Protein AF-C1EJ37-F1 (afdb_monomer)

Radius of gyration: 13.8 Å; Cα contacts (8 Å, |Δi|>4): 221; chains: 1; bounding box: 38×25×39 Å

InterPro domains:
  IPR001763 Rhodanese-like domain [PF00581] (1-104)
  IPR001763 Rhodanese-like domain [PS50206] (3-112)
  IPR001763 Rhodanese-like domain [SM00450] (1-109)
  IPR020936 tRNA uridine(34) hydroxylase [PTHR43268] (4-121)
  IPR036873 Rhodanese-like domain superfamily [G3DSA:3.40.250.10] (1-122)
  IPR036873 Rhodanese-like domain superfamily [SSF52821] (2-120)

Solvent-accessible surface area (backbone atoms only — not comparable to full-atom values): 6736 Å² total; per-residue (Å²): 103,53,71,33,62,59,22,37,37,36,49,66,50,35,37,71,50,49,73,47,21,40,77,52,53,52,93,80,14,22,46,78,43,76,76,66,24,89,45,75,82,45,51,68,60,52,59,67,33,68,73,44,30,59,69,42,38,72,17,30,38,36,31,37,24,61,68,22,68,64,34,54,55,50,50,53,50,52,57,52,46,41,76,74,31,89,78,38,42,56,70,44,83,46,61,46,77,51,8,48,59,47,48,42,73,75,32,78,88,38,74,52,50,44,76,48,83,78,71,87,83,127

Sequence (122 aa):
MLGDKDTVVIDVRNYYETCIGRIEPPRGGAEFLDPMMRNSREFPKWLNAPETKEKLKGKKVMMYCTGGIRCERATALLSQMERAEDELQTQGIYHVRGGIDRYLKTFPEGGYWKGRNYLFDL

Organism: Micromonas commoda (strain RCC299 / NOUM17 / CCMP2709) (NCBI:txid296587)

Mean predicted aligned error: 3.94 Å

Foldseek 3Di:
DLQACLEEEEELDALVQVVQKDFDRDVNGHHYDYLNHNDNVCLLVSCPDPVNLVVQPAGEYEYFYAACPSLVVSQVSLVVCVVVDVSRDHPYYYYDHRGPPVVCVVVVVQVRMDHDGDDPDD

Structure (mmCIF, N/CA/C/O backbone):
data_AF-C1EJ37-F1
#
_entry.id   AF-C1EJ37-F1
#
loop_
_atom_site.group_PDB
_atom_site.id
_atom_site.type_symbol
_atom_site.label_atom_id
_atom_site.label_alt_id
_atom_site.label_comp_id
_atom_site.label_asym_id
_atom_site.label_entity_id
_atom_site.label_seq_id
_atom_site.pdbx_PDB_ins_code
_atom_site.Cartn_x
_atom_site.Cartn_y
_atom_site.Cartn_z
_atom_site.occupancy
_atom_site.B_iso_or_equiv
_atom_site.auth_seq_id
_atom_site.auth_comp_id
_atom_site.auth_asym_id
_atom_site.auth_atom_id
_atom_site.pdbx_PDB_model_num
ATOM 1 N N . MET A 1 1 ? -7.618 -8.364 -4.722 1.00 84.06 1 MET A N 1
ATOM 2 C CA . MET A 1 1 ? -7.364 -7.216 -3.825 1.00 84.06 1 MET A CA 1
ATOM 3 C C . MET A 1 1 ? -7.234 -5.916 -4.601 1.00 84.06 1 MET A C 1
ATOM 5 O O . MET A 1 1 ? -8.043 -5.044 -4.368 1.00 84.06 1 MET A O 1
ATOM 9 N N . LEU A 1 2 ? -6.318 -5.775 -5.570 1.00 90.44 2 LEU A N 1
ATOM 10 C CA . LEU A 1 2 ? -6.174 -4.498 -6.298 1.00 90.44 2 LEU A CA 1
ATOM 11 C C . LEU A 1 2 ? -7.433 -4.047 -7.065 1.00 90.44 2 LEU A C 1
ATOM 13 O O . LEU A 1 2 ? -7.655 -2.854 -7.196 1.00 90.44 2 LEU A O 1
ATOM 17 N N . GLY A 1 3 ? -8.282 -4.968 -7.530 1.00 93.06 3 GLY A N 1
ATOM 18 C CA . GLY A 1 3 ? -9.576 -4.638 -8.148 1.00 93.06 3 GLY A CA 1
ATOM 19 C C . GLY A 1 3 ? -10.739 -4.413 -7.171 1.00 93.06 3 GLY A C 1
ATOM 20 O O . GLY A 1 3 ? -11.869 -4.287 -7.621 1.00 93.06 3 GLY A O 1
ATOM 21 N N . ASP A 1 4 ? -10.499 -4.421 -5.858 1.00 94.62 4 ASP A N 1
ATOM 22 C CA . ASP A 1 4 ? -11.535 -4.289 -4.826 1.00 94.62 4 ASP A CA 1
ATOM 23 C C . ASP A 1 4 ? -11.550 -2.855 -4.266 1.00 94.62 4 ASP A C 1
ATOM 25 O O . ASP A 1 4 ? -10.558 -2.405 -3.695 1.00 94.62 4 ASP A O 1
ATOM 29 N N . LYS A 1 5 ? -12.682 -2.153 -4.404 1.00 95.44 5 LYS A N 1
ATOM 30 C CA . LYS A 1 5 ? -12.898 -0.773 -3.920 1.00 95.44 5 LYS A CA 1
ATOM 31 C C . LYS A 1 5 ? -12.830 -0.622 -2.394 1.00 95.44 5 LYS A C 1
ATOM 33 O O . LYS A 1 5 ? -12.698 0.487 -1.871 1.00 95.44 5 LYS A O 1
ATOM 38 N N . ASP A 1 6 ? -12.957 -1.728 -1.666 1.00 95.88 6 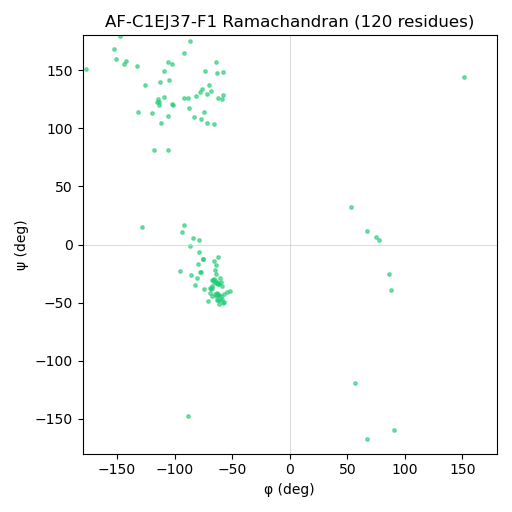ASP A N 1
ATOM 39 C CA . ASP A 1 6 ? -12.846 -1.758 -0.208 1.00 95.88 6 ASP A CA 1
ATOM 40 C C . ASP A 1 6 ? -11.427 -2.086 0.260 1.00 95.88 6 ASP A C 1
ATOM 42 O O . ASP A 1 6 ? -11.184 -2.305 1.445 1.00 95.88 6 ASP A O 1
ATOM 46 N N . THR A 1 7 ? -10.469 -2.066 -0.669 1.00 97.12 7 THR A N 1
ATOM 47 C CA . THR A 1 7 ? -9.041 -2.181 -0.388 1.00 97.12 7 THR A CA 1
ATOM 48 C C . THR A 1 7 ? -8.348 -0.829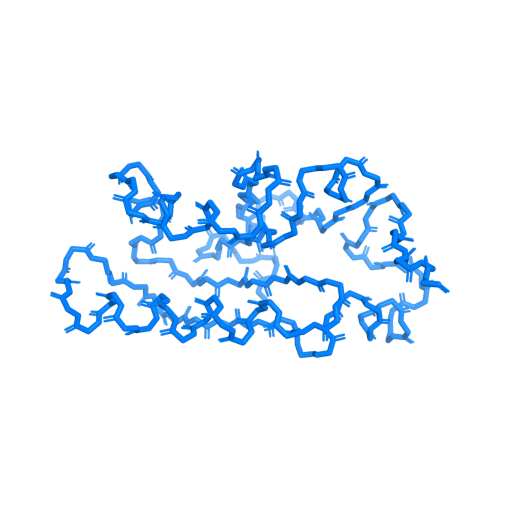 -0.524 1.00 97.12 7 THR A C 1
ATOM 50 O O . THR A 1 7 ? -8.620 -0.060 -1.444 1.00 97.12 7 THR A O 1
ATOM 53 N N . VAL A 1 8 ? -7.395 -0.578 0.366 1.00 97.25 8 VAL A N 1
ATOM 54 C CA . VAL A 1 8 ? -6.402 0.488 0.242 1.00 97.25 8 VAL A CA 1
ATOM 55 C C . VAL A 1 8 ? -5.026 -0.135 0.047 1.00 97.25 8 VAL A C 1
ATOM 57 O O . VAL A 1 8 ? -4.691 -1.151 0.661 1.00 97.25 8 VAL A O 1
ATOM 60 N N . VAL A 1 9 ? -4.228 0.457 -0.832 1.00 97.00 9 VAL A N 1
ATOM 61 C CA . VAL A 1 9 ? -2.867 0.026 -1.144 1.00 97.00 9 VAL A CA 1
ATOM 62 C C . VAL A 1 9 ? -1.910 1.102 -0.675 1.00 97.00 9 VAL A C 1
ATOM 64 O O . VAL A 1 9 ? -2.015 2.239 -1.118 1.00 97.00 9 VAL A O 1
ATOM 67 N N . ILE A 1 10 ? -0.972 0.747 0.195 1.00 96.75 10 ILE A N 1
ATOM 68 C CA . ILE A 1 10 ? -0.025 1.690 0.787 1.00 96.75 10 ILE A CA 1
ATOM 69 C C . ILE A 1 10 ? 1.387 1.349 0.319 1.00 96.75 10 ILE A C 1
ATOM 71 O O . ILE A 1 10 ? 1.876 0.228 0.515 1.00 96.75 10 ILE A O 1
ATOM 75 N N . ASP A 1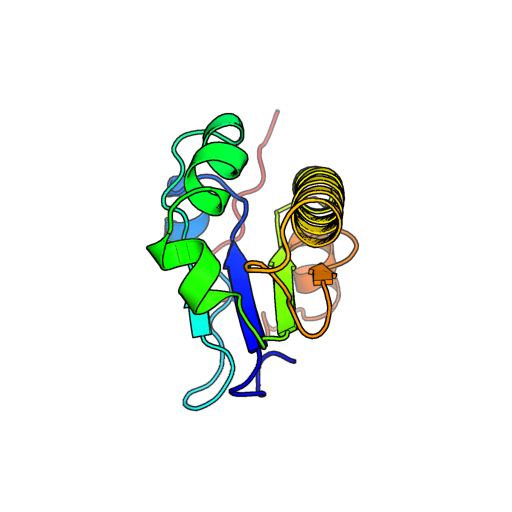 11 ? 2.059 2.337 -0.262 1.00 95.62 11 ASP A N 1
ATOM 76 C CA . ASP A 1 11 ? 3.483 2.251 -0.565 1.00 95.62 11 ASP A CA 1
ATOM 77 C C . ASP A 1 11 ? 4.302 2.613 0.678 1.00 95.62 11 ASP A C 1
ATOM 79 O O . ASP A 1 11 ? 4.323 3.764 1.103 1.00 95.62 11 ASP A O 1
ATOM 83 N N . VAL A 1 12 ? 4.982 1.641 1.294 1.00 94.19 12 VAL A N 1
ATOM 84 C CA . VAL A 1 12 ? 5.798 1.908 2.499 1.00 94.19 12 VAL A CA 1
ATOM 85 C C . VAL A 1 12 ? 7.257 2.239 2.163 1.00 94.19 12 VAL A C 1
ATOM 87 O O . VAL A 1 12 ? 8.150 2.133 3.013 1.00 94.19 12 VAL A O 1
ATOM 90 N N . ARG A 1 13 ? 7.531 2.589 0.903 1.00 93.69 13 ARG A N 1
ATOM 91 C CA . ARG A 1 13 ? 8.847 3.037 0.439 1.00 93.69 13 ARG A CA 1
ATOM 92 C C . ARG A 1 13 ? 9.032 4.539 0.631 1.00 93.69 13 ARG A C 1
ATOM 94 O O . ARG A 1 13 ? 8.135 5.248 1.077 1.00 93.69 13 ARG A O 1
ATOM 101 N N . ASN A 1 14 ? 10.233 5.018 0.324 1.00 92.81 14 ASN A N 1
ATOM 102 C CA . ASN A 1 14 ? 10.482 6.450 0.287 1.00 92.81 14 ASN A CA 1
ATOM 103 C C . ASN A 1 14 ? 9.835 7.052 -0.967 1.00 92.81 14 ASN A C 1
ATOM 105 O O . ASN A 1 14 ? 9.808 6.419 -2.021 1.00 92.81 14 ASN A O 1
ATOM 109 N N . TYR A 1 15 ? 9.409 8.308 -0.877 1.00 93.38 15 TYR A N 1
ATOM 110 C CA . TYR A 1 15 ? 8.716 9.034 -1.941 1.00 93.38 15 TYR A CA 1
ATOM 111 C C . TYR A 1 15 ? 9.447 8.989 -3.292 1.00 93.38 15 TYR A C 1
ATOM 113 O O . TYR A 1 15 ? 8.826 8.788 -4.331 1.00 93.38 15 TYR A O 1
ATOM 121 N N . TYR A 1 16 ? 10.780 9.105 -3.301 1.00 91.06 16 TYR A N 1
ATOM 122 C CA . TYR A 1 16 ? 11.538 9.033 -4.554 1.00 91.06 16 TYR A CA 1
ATOM 123 C C . TYR A 1 16 ? 11.414 7.658 -5.238 1.00 91.06 16 TYR A C 1
ATOM 125 O O . TYR A 1 16 ? 11.390 7.599 -6.463 1.00 91.06 16 TYR A O 1
ATOM 133 N N . GLU A 1 17 ? 11.297 6.561 -4.477 1.00 90.69 17 GLU A N 1
ATOM 134 C CA . GLU A 1 17 ? 11.087 5.215 -5.027 1.00 90.69 17 GLU A CA 1
ATOM 135 C C . GLU A 1 17 ? 9.689 5.111 -5.654 1.00 90.69 17 GLU A C 1
ATOM 137 O O . GLU A 1 17 ? 9.542 4.500 -6.714 1.00 90.69 17 GLU A O 1
ATOM 142 N N . THR A 1 18 ? 8.682 5.732 -5.025 1.00 92.69 18 THR A N 1
ATOM 143 C CA . THR A 1 18 ? 7.302 5.823 -5.530 1.00 92.69 18 THR A CA 1
ATOM 144 C C . THR A 1 18 ? 7.226 6.592 -6.846 1.00 92.69 18 THR A C 1
ATOM 146 O O . THR A 1 18 ? 6.542 6.156 -7.771 1.00 92.69 18 THR A O 1
ATOM 149 N N . CYS A 1 19 ? 7.966 7.698 -6.969 1.00 91.69 19 CYS A N 1
ATOM 150 C CA . CYS A 1 19 ? 8.032 8.495 -8.197 1.00 91.69 19 CYS A CA 1
ATOM 151 C C . CYS A 1 19 ? 8.657 7.741 -9.382 1.00 91.69 19 CYS A C 1
ATOM 153 O O . CYS A 1 19 ? 8.296 7.999 -10.527 1.00 91.69 19 CYS A O 1
ATOM 155 N N . ILE A 1 20 ? 9.603 6.831 -9.127 1.00 92.38 20 ILE A N 1
ATOM 156 C CA . ILE A 1 20 ? 10.274 6.048 -10.180 1.00 92.38 20 ILE A CA 1
ATOM 157 C C . ILE A 1 20 ? 9.348 4.953 -10.723 1.00 92.38 20 ILE A C 1
ATOM 159 O O . ILE A 1 20 ? 9.339 4.668 -11.926 1.00 92.38 20 ILE A O 1
ATOM 163 N N . GLY A 1 21 ? 8.566 4.341 -9.842 1.00 92.50 21 GLY A N 1
ATOM 164 C CA . GLY A 1 21 ? 7.539 3.387 -10.215 1.00 92.50 21 GLY A CA 1
ATOM 165 C C . GLY A 1 21 ? 6.765 2.915 -9.001 1.00 92.50 21 GLY A C 1
ATOM 166 O O . GLY A 1 21 ? 7.302 2.892 -7.897 1.00 92.50 21 GLY A O 1
ATOM 167 N N . ARG A 1 22 ? 5.503 2.549 -9.199 1.00 94.88 22 ARG A N 1
ATOM 168 C CA . ARG A 1 22 ? 4.563 2.176 -8.137 1.00 94.88 22 ARG A CA 1
ATOM 169 C C . ARG A 1 22 ? 3.506 1.209 -8.653 1.00 94.88 22 ARG A C 1
ATOM 171 O O . ARG A 1 22 ? 3.351 1.024 -9.860 1.00 94.88 22 ARG A O 1
ATOM 178 N N . ILE A 1 23 ? 2.754 0.617 -7.732 1.00 94.56 23 ILE A N 1
ATOM 179 C CA . ILE A 1 23 ? 1.528 -0.096 -8.089 1.00 94.56 23 ILE A CA 1
ATOM 180 C C . ILE A 1 23 ? 0.463 0.931 -8.475 1.00 94.56 23 ILE A C 1
ATOM 182 O O . ILE A 1 23 ? 0.192 1.860 -7.719 1.00 94.56 23 ILE A O 1
ATOM 186 N N . GLU A 1 24 ? -0.173 0.729 -9.624 1.00 94.75 24 GLU A N 1
ATOM 187 C CA . GLU A 1 24 ? -1.362 1.467 -10.039 1.00 94.75 24 GLU A CA 1
ATOM 188 C C . GLU A 1 24 ? -2.566 0.521 -10.047 1.00 94.75 24 GLU A C 1
ATOM 190 O O . GLU A 1 24 ? -2.694 -0.325 -10.941 1.00 94.75 24 GLU A O 1
ATOM 195 N N . PRO A 1 25 ? -3.451 0.621 -9.037 1.00 94.75 25 PRO A N 1
ATOM 196 C CA . PRO A 1 25 ? -4.708 -0.106 -9.045 1.00 94.75 25 PRO A CA 1
ATOM 197 C C . PRO A 1 25 ? -5.550 0.249 -10.284 1.00 94.75 25 PRO A C 1
ATOM 199 O O . PRO A 1 25 ? -5.491 1.377 -10.780 1.00 94.75 25 PRO A O 1
ATOM 202 N N . PRO A 1 26 ? -6.358 -0.693 -10.798 1.00 94.50 26 PRO A N 1
ATOM 203 C CA . PRO A 1 26 ? -7.260 -0.421 -11.906 1.00 94.50 26 PRO A CA 1
ATOM 204 C C . PRO A 1 26 ? -8.322 0.612 -11.505 1.00 94.50 26 PRO A C 1
ATOM 206 O O . PRO A 1 26 ? -8.667 0.765 -10.332 1.00 94.50 26 PRO A O 1
ATOM 209 N N . ARG A 1 27 ? -8.903 1.292 -12.498 1.00 92.75 27 ARG A N 1
ATOM 210 C CA . ARG A 1 27 ? -9.994 2.248 -12.268 1.00 92.75 27 ARG A CA 1
ATOM 211 C C . ARG A 1 27 ? -11.179 1.557 -11.581 1.00 92.75 27 ARG A C 1
ATOM 213 O O . ARG A 1 2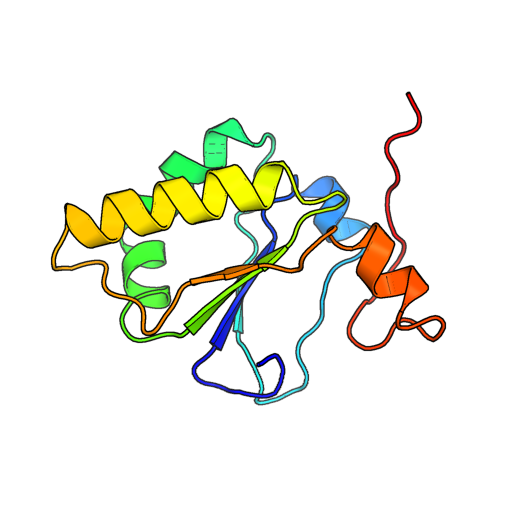7 ? -11.660 0.539 -12.067 1.00 92.75 27 ARG A O 1
ATOM 220 N N . GLY A 1 28 ? -11.654 2.136 -10.477 1.00 93.06 28 GLY A N 1
ATOM 221 C CA . GLY A 1 28 ? -12.723 1.555 -9.652 1.00 93.06 28 GLY A CA 1
ATOM 222 C C . GLY A 1 28 ? -12.270 0.416 -8.730 1.00 93.06 28 GLY A C 1
ATOM 223 O O . GLY A 1 28 ? -13.113 -0.187 -8.071 1.00 93.06 28 GLY A O 1
ATOM 224 N N . GLY A 1 29 ? -10.968 0.118 -8.695 1.00 95.19 29 GLY A N 1
ATOM 225 C CA . GLY A 1 29 ? -10.357 -0.811 -7.753 1.00 95.19 29 GLY A CA 1
ATOM 226 C C . GLY A 1 29 ? -9.925 -0.129 -6.458 1.00 95.19 29 GLY A C 1
ATOM 227 O O . GLY A 1 29 ? -10.553 0.821 -5.995 1.00 95.19 29 GLY A O 1
ATOM 228 N N . ALA A 1 30 ? -8.843 -0.640 -5.883 1.00 97.00 30 ALA A N 1
ATOM 229 C CA . ALA A 1 30 ? -8.304 -0.178 -4.616 1.00 97.00 30 ALA A CA 1
ATOM 230 C C . ALA A 1 30 ? -7.839 1.284 -4.676 1.00 97.00 30 ALA A C 1
ATOM 232 O O . ALA A 1 30 ? -7.321 1.747 -5.694 1.00 97.00 30 ALA A O 1
ATOM 233 N N . GLU A 1 31 ? -7.960 1.996 -3.559 1.00 96.50 31 GLU A N 1
ATOM 234 C CA . GLU A 1 31 ? -7.387 3.335 -3.423 1.00 96.50 31 GLU A CA 1
ATOM 235 C C . GLU A 1 31 ? -5.879 3.230 -3.175 1.00 96.50 31 GLU A C 1
ATOM 237 O O . GLU A 1 31 ? -5.433 2.465 -2.321 1.00 96.50 31 GLU A O 1
ATOM 242 N N . PHE A 1 32 ? -5.082 3.996 -3.917 1.00 96.69 32 PHE A N 1
ATOM 243 C CA . PHE A 1 32 ? -3.641 4.082 -3.699 1.00 96.69 32 PHE A CA 1
ATOM 244 C C . PHE A 1 32 ? -3.312 5.229 -2.739 1.00 96.69 32 PHE A C 1
ATOM 246 O O . PHE A 1 32 ? -3.683 6.376 -2.987 1.00 96.69 32 PHE A O 1
ATOM 253 N N . LEU A 1 33 ? -2.575 4.921 -1.673 1.00 96.38 33 LEU A N 1
ATOM 254 C CA . LEU A 1 33 ? -2.106 5.870 -0.672 1.00 96.38 33 LEU A CA 1
ATOM 255 C C . LEU A 1 33 ? -0.577 5.946 -0.708 1.00 96.38 33 LEU A C 1
ATOM 257 O O . LEU A 1 33 ? 0.115 4.946 -0.505 1.00 96.38 33 LEU A O 1
ATOM 261 N N . ASP A 1 34 ? -0.066 7.157 -0.925 1.00 95.06 34 ASP A N 1
ATOM 262 C CA . ASP A 1 34 ? 1.355 7.484 -0.814 1.00 95.06 34 ASP A CA 1
ATOM 263 C C . ASP A 1 34 ? 1.596 8.291 0.472 1.00 95.06 34 ASP A C 1
ATOM 265 O O . ASP A 1 34 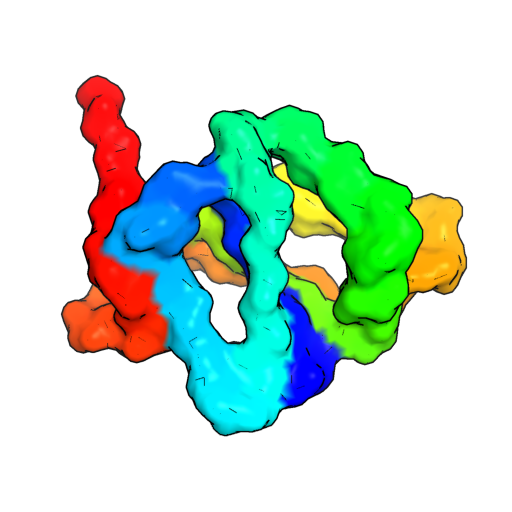? 1.176 9.449 0.556 1.00 95.06 34 ASP A O 1
ATOM 269 N N . PRO A 1 35 ? 2.272 7.711 1.478 1.00 93.81 35 PRO A N 1
ATOM 270 C CA . PRO A 1 35 ? 2.702 8.421 2.679 1.00 93.81 35 PRO A CA 1
ATOM 271 C C . PRO A 1 35 ? 3.697 9.567 2.428 1.00 93.81 35 PRO A C 1
ATOM 273 O O . PRO A 1 35 ? 3.988 10.319 3.356 1.00 93.81 35 PRO A O 1
ATOM 276 N N . MET A 1 36 ? 4.253 9.691 1.213 1.00 94.31 36 MET A N 1
ATOM 277 C CA . MET A 1 36 ? 5.222 10.720 0.806 1.00 94.31 36 MET A CA 1
ATOM 278 C C . MET A 1 36 ? 6.449 10.814 1.732 1.00 94.31 36 MET A C 1
ATOM 280 O O . MET A 1 36 ? 7.034 11.881 1.932 1.00 94.31 36 MET A O 1
ATOM 284 N N . MET A 1 37 ? 6.864 9.679 2.298 1.00 93.50 37 MET A N 1
ATOM 285 C CA . MET A 1 37 ? 7.928 9.618 3.301 1.00 93.50 37 MET A CA 1
ATOM 286 C C . MET A 1 37 ? 9.302 9.924 2.711 1.00 93.50 37 MET A C 1
ATOM 288 O O . MET A 1 37 ? 9.687 9.367 1.682 1.00 93.50 37 MET A O 1
ATOM 292 N N . ARG A 1 38 ? 10.115 10.720 3.410 1.00 91.56 38 ARG A N 1
ATOM 293 C CA . ARG A 1 38 ? 11.540 10.888 3.052 1.00 91.56 38 ARG A CA 1
ATOM 294 C C . ARG A 1 38 ? 12.391 9.729 3.564 1.00 91.56 38 ARG A C 1
ATOM 296 O O . ARG A 1 38 ? 13.426 9.416 2.982 1.00 91.56 38 ARG A O 1
ATOM 303 N N . ASN A 1 39 ? 11.969 9.114 4.665 1.00 89.19 39 ASN A N 1
ATOM 304 C CA . ASN A 1 39 ? 12.598 7.944 5.266 1.00 89.19 39 ASN A CA 1
ATOM 305 C C . ASN A 1 39 ? 11.554 7.087 6.001 1.00 89.19 39 ASN A C 1
ATOM 307 O O . ASN A 1 39 ? 10.508 7.571 6.425 1.00 89.19 39 ASN A O 1
ATOM 311 N N . SER A 1 40 ? 11.871 5.815 6.241 1.00 85.69 40 SER A N 1
ATOM 312 C CA . SER A 1 40 ? 10.929 4.855 6.836 1.00 85.69 40 SER A CA 1
ATOM 313 C C . SER A 1 40 ? 10.508 5.157 8.282 1.00 85.69 40 SER A C 1
ATOM 315 O O . SER A 1 40 ? 9.565 4.541 8.771 1.00 85.69 40 SER A O 1
ATOM 317 N N . ARG A 1 41 ? 11.203 6.052 9.002 1.00 89.06 41 ARG A N 1
ATOM 318 C CA . ARG A 1 41 ? 10.843 6.417 10.388 1.00 89.06 41 ARG A CA 1
ATOM 319 C C . ARG A 1 41 ? 9.630 7.343 10.444 1.00 89.06 41 ARG A C 1
ATOM 321 O O . ARG A 1 41 ? 9.076 7.541 11.518 1.00 89.06 41 ARG A O 1
ATOM 328 N N . GLU A 1 42 ? 9.216 7.892 9.307 1.00 93.12 42 GLU A N 1
ATOM 329 C CA . GLU A 1 42 ? 8.027 8.737 9.192 1.00 93.12 42 GLU A CA 1
ATOM 330 C C . GLU A 1 42 ? 6.732 7.911 9.126 1.00 93.12 42 GLU A C 1
ATOM 332 O O . GLU A 1 42 ? 5.661 8.439 9.416 1.00 93.12 42 GLU A O 1
ATOM 337 N N . PHE A 1 43 ? 6.818 6.605 8.844 1.00 93.44 43 PHE A N 1
ATOM 338 C CA . PHE A 1 43 ? 5.645 5.738 8.697 1.00 93.44 43 PHE A CA 1
ATOM 339 C C . PHE A 1 43 ? 4.740 5.686 9.942 1.00 93.44 43 PHE A C 1
ATOM 341 O O . PHE A 1 43 ? 3.533 5.874 9.795 1.00 93.44 43 PHE A O 1
ATOM 348 N N . PRO A 1 44 ? 5.265 5.514 11.176 1.00 93.44 44 PRO A N 1
ATOM 349 C CA . PRO A 1 44 ? 4.432 5.541 12.379 1.00 93.44 44 PRO A CA 1
ATOM 350 C C . PRO A 1 44 ? 3.738 6.887 12.589 1.00 93.44 44 PRO A C 1
ATOM 352 O O . PRO A 1 44 ? 2.615 6.935 13.082 1.00 93.44 44 PRO A O 1
ATOM 355 N N . LYS A 1 45 ? 4.395 7.992 12.215 1.00 94.69 45 LYS A N 1
ATOM 356 C CA . LYS A 1 45 ? 3.800 9.328 12.302 1.00 94.69 45 LYS A CA 1
ATOM 357 C C . LYS A 1 45 ? 2.642 9.463 11.314 1.00 94.69 45 LYS A C 1
ATOM 359 O O . LYS A 1 45 ? 1.593 9.964 11.694 1.00 94.69 45 LYS A O 1
ATOM 364 N N . TRP A 1 46 ? 2.825 8.990 10.082 1.00 95.12 46 TRP A N 1
ATOM 365 C CA . TRP A 1 46 ? 1.783 9.004 9.057 1.00 95.12 46 TRP A CA 1
ATOM 366 C C . TRP A 1 46 ? 0.573 8.141 9.442 1.00 95.12 46 TRP A C 1
ATOM 368 O O . TRP A 1 46 ? -0.559 8.597 9.309 1.00 95.12 46 TRP A O 1
ATOM 378 N N . LEU A 1 47 ? 0.795 6.940 9.992 1.00 93.38 47 LEU A N 1
ATOM 379 C CA . LEU A 1 47 ? -0.282 6.076 10.497 1.00 93.38 47 LEU A CA 1
ATOM 380 C C . LEU A 1 47 ? -1.064 6.696 11.661 1.00 93.38 47 LEU A C 1
ATOM 382 O O . LEU A 1 47 ? -2.260 6.454 11.795 1.00 93.38 47 LEU A O 1
ATOM 386 N N . ASN A 1 48 ? -0.400 7.484 12.510 1.00 92.81 48 ASN A N 1
ATOM 387 C CA . ASN A 1 48 ? -1.043 8.133 13.651 1.00 92.81 48 ASN A CA 1
ATOM 388 C C . ASN A 1 48 ? -1.909 9.342 13.276 1.00 92.81 48 ASN A C 1
ATOM 390 O O . ASN A 1 48 ? -2.670 9.814 14.120 1.00 92.81 48 ASN A O 1
ATOM 394 N N . ALA A 1 49 ? -1.802 9.841 12.046 1.00 94.38 49 ALA A N 1
ATOM 395 C CA . ALA A 1 49 ? -2.576 10.986 11.597 1.00 94.38 49 ALA A CA 1
ATOM 396 C C . ALA A 1 49 ? -4.078 10.625 11.496 1.00 94.38 49 ALA A C 1
ATOM 398 O O . ALA A 1 49 ? -4.402 9.574 10.930 1.00 94.38 49 ALA A O 1
ATOM 399 N N . PRO A 1 50 ? -5.003 11.448 12.032 1.00 93.38 50 PRO A N 1
ATOM 400 C CA . PRO A 1 50 ? -6.439 11.149 12.030 1.00 93.38 50 PRO A CA 1
ATOM 401 C C . PRO A 1 50 ? -7.005 10.852 10.637 1.00 93.38 50 PRO A C 1
ATOM 403 O O . PRO A 1 50 ? -7.763 9.900 10.468 1.00 93.38 50 PRO A O 1
ATOM 406 N N . GLU A 1 51 ? -6.570 11.603 9.625 1.00 94.00 51 GLU A N 1
ATOM 407 C CA . GLU A 1 51 ? -6.982 11.422 8.234 1.00 94.00 51 GLU A CA 1
ATOM 408 C C . GLU A 1 51 ? -6.544 10.068 7.664 1.00 94.00 51 GLU A C 1
ATOM 410 O O . GLU A 1 51 ? -7.247 9.466 6.852 1.00 94.00 51 GLU A O 1
ATOM 415 N N . THR A 1 52 ? -5.392 9.555 8.103 1.00 93.88 52 THR A N 1
ATOM 416 C CA . THR A 1 52 ? -4.928 8.225 7.714 1.00 93.88 52 THR A CA 1
ATOM 417 C C . THR A 1 52 ? -5.797 7.173 8.379 1.00 93.88 52 THR A C 1
ATOM 419 O O . THR A 1 52 ? -6.292 6.280 7.696 1.00 93.88 52 THR A O 1
ATOM 422 N N . LYS A 1 53 ? -6.038 7.289 9.690 1.00 94.00 53 LYS A N 1
ATOM 423 C CA . LYS A 1 53 ? -6.870 6.329 10.430 1.00 94.00 53 LYS A CA 1
ATOM 424 C C . LYS A 1 53 ? -8.270 6.221 9.833 1.00 94.00 53 LYS A C 1
ATOM 426 O O . LYS A 1 53 ? -8.755 5.111 9.631 1.00 94.00 53 LYS A O 1
ATOM 431 N N . GLU A 1 54 ? -8.871 7.349 9.465 1.00 94.12 54 GLU A N 1
ATOM 432 C CA . GLU A 1 54 ? -10.171 7.393 8.792 1.00 94.12 54 GLU A CA 1
ATOM 433 C C . GLU A 1 54 ? -10.162 6.630 7.459 1.00 94.12 54 GLU A C 1
ATOM 435 O O . GLU A 1 54 ? -11.056 5.823 7.207 1.00 94.12 54 GLU A O 1
ATOM 440 N N . LYS A 1 55 ? -9.118 6.802 6.637 1.00 94.62 55 LYS A N 1
ATOM 441 C CA . LYS A 1 55 ? -8.969 6.080 5.361 1.00 94.62 55 LYS A CA 1
ATOM 442 C C . LYS A 1 55 ? -8.769 4.575 5.522 1.00 94.62 55 LYS A C 1
ATOM 444 O O . LYS A 1 55 ? -9.129 3.815 4.626 1.00 94.62 55 LYS A O 1
ATOM 449 N N . LEU A 1 56 ? -8.158 4.133 6.622 1.00 95.56 56 LEU A N 1
ATOM 450 C CA . LEU A 1 56 ? -7.913 2.710 6.880 1.00 95.56 56 LEU A CA 1
ATOM 451 C C . LEU A 1 56 ? -9.114 2.020 7.540 1.00 95.56 56 LEU A C 1
ATOM 453 O O . LEU A 1 56 ? -9.295 0.809 7.382 1.00 95.56 56 LEU A O 1
ATOM 457 N N . LYS 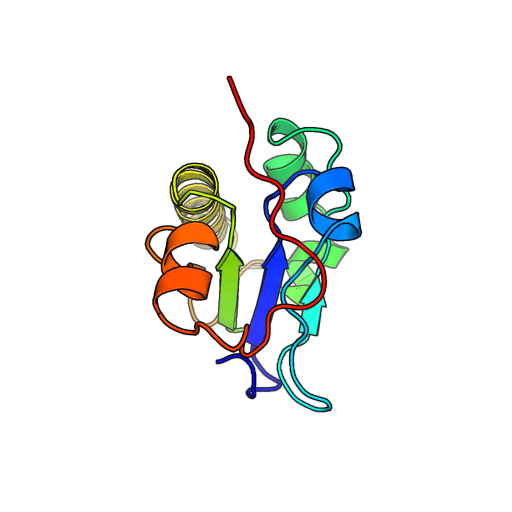A 1 57 ? -9.941 2.777 8.267 1.00 94.81 57 LYS A N 1
ATOM 458 C CA . LYS A 1 57 ? -11.073 2.247 9.025 1.00 94.81 57 LYS A CA 1
ATOM 459 C C . LYS A 1 57 ? -12.057 1.511 8.117 1.00 94.81 57 LYS A C 1
ATOM 461 O O . LYS A 1 57 ? -12.560 2.042 7.131 1.00 94.81 57 LYS A O 1
ATOM 466 N N . GLY A 1 58 ? -12.341 0.259 8.460 1.00 94.62 58 GLY A N 1
ATOM 467 C CA . GLY A 1 58 ? -13.253 -0.605 7.719 1.00 94.62 58 GLY A CA 1
ATOM 468 C C . GLY A 1 58 ? -12.766 -1.001 6.323 1.00 94.62 58 GLY A C 1
ATOM 469 O O . GLY A 1 58 ? -13.560 -1.552 5.563 1.00 94.62 58 GLY A O 1
ATOM 470 N N . LYS A 1 59 ? -11.497 -0.762 5.968 1.00 96.44 59 LYS A N 1
ATOM 471 C CA . LYS A 1 59 ? -10.902 -1.155 4.680 1.00 96.44 59 LYS A CA 1
ATOM 472 C C . LYS A 1 59 ? -9.964 -2.344 4.837 1.00 96.44 59 LYS A C 1
ATOM 474 O O . LYS A 1 59 ? -9.439 -2.593 5.915 1.00 96.44 59 LYS A O 1
ATOM 479 N N . LYS A 1 60 ? -9.723 -3.089 3.759 1.00 97.25 60 LYS A N 1
ATOM 480 C CA . LYS A 1 60 ? -8.616 -4.058 3.688 1.00 97.25 60 LYS A CA 1
ATOM 481 C C . LYS A 1 60 ? -7.340 -3.298 3.357 1.00 97.25 60 LYS A C 1
ATOM 483 O O . LYS A 1 60 ? -7.309 -2.573 2.367 1.00 97.25 60 LYS A O 1
ATOM 488 N N . VAL A 1 61 ? -6.281 -3.479 4.133 1.00 97.06 61 VAL A N 1
ATOM 489 C CA . VAL A 1 61 ? -5.020 -2.761 3.929 1.00 97.06 61 VAL A CA 1
ATOM 490 C C . VAL A 1 61 ? -4.006 -3.673 3.261 1.00 97.06 61 VAL A C 1
ATOM 492 O O . VAL A 1 61 ? -3.643 -4.709 3.806 1.00 97.06 61 VAL A O 1
ATOM 495 N N . MET A 1 62 ? -3.518 -3.287 2.085 1.00 96.19 62 MET A N 1
ATOM 496 C CA . MET A 1 62 ? -2.451 -3.979 1.366 1.00 96.19 62 MET A CA 1
ATOM 497 C C . MET A 1 62 ? -1.201 -3.098 1.311 1.00 96.19 62 MET A C 1
ATOM 499 O O . MET A 1 62 ? -1.219 -2.022 0.731 1.00 96.19 62 MET A O 1
ATOM 503 N N . MET A 1 63 ? -0.085 -3.561 1.864 1.00 95.69 63 MET A N 1
ATOM 504 C CA . MET A 1 63 ? 1.187 -2.829 1.857 1.00 95.69 63 MET A CA 1
ATOM 505 C C . MET A 1 63 ? 2.217 -3.468 0.926 1.00 95.69 63 MET A C 1
ATOM 507 O O . MET A 1 63 ? 2.267 -4.690 0.768 1.00 95.69 63 MET A O 1
ATOM 511 N N . TYR A 1 64 ? 3.106 -2.663 0.348 1.00 94.69 64 TYR A N 1
ATOM 512 C CA . TYR A 1 64 ? 4.261 -3.189 -0.382 1.00 94.69 64 TYR A CA 1
ATOM 513 C C . TYR A 1 64 ? 5.516 -2.334 -0.202 1.00 94.69 64 TYR A C 1
ATOM 515 O O . TYR A 1 64 ? 5.464 -1.141 0.082 1.00 94.69 64 TYR A O 1
ATOM 523 N N . CYS A 1 65 ? 6.667 -2.980 -0.374 1.00 92.06 65 CYS A N 1
ATOM 524 C CA . CYS A 1 65 ? 7.980 -2.355 -0.431 1.00 92.06 65 CYS A CA 1
ATOM 525 C C . CYS A 1 65 ? 8.876 -3.151 -1.381 1.00 92.06 65 CYS A C 1
ATOM 527 O O . CYS A 1 65 ? 8.452 -4.169 -1.924 1.00 92.06 65 CYS A O 1
ATOM 529 N N . THR A 1 66 ? 10.120 -2.723 -1.576 1.00 88.75 66 THR A N 1
ATOM 530 C CA . THR A 1 66 ? 11.024 -3.346 -2.556 1.00 88.75 66 THR A CA 1
ATOM 531 C C . THR A 1 66 ? 11.354 -4.807 -2.224 1.00 88.75 66 THR A C 1
ATOM 533 O O . THR A 1 66 ? 11.212 -5.661 -3.092 1.00 88.75 66 THR A O 1
ATOM 536 N N . GLY A 1 67 ? 11.717 -5.106 -0.966 1.00 83.69 67 GLY A N 1
ATOM 537 C CA . GLY A 1 67 ? 12.246 -6.419 -0.545 1.00 83.69 67 GLY A CA 1
ATOM 538 C C . GLY A 1 67 ? 11.554 -7.078 0.659 1.00 83.69 67 GLY A C 1
ATOM 539 O O . GLY A 1 67 ? 12.110 -7.979 1.271 1.00 83.69 67 GLY A O 1
ATOM 540 N N . GLY A 1 68 ? 10.367 -6.620 1.058 1.00 82.38 68 GLY A N 1
ATOM 541 C CA .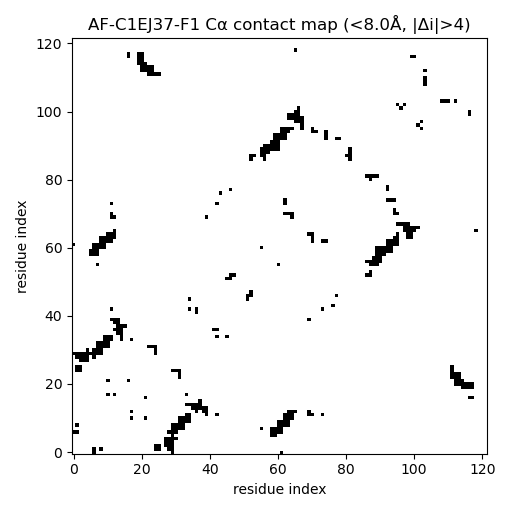 GLY A 1 68 ? 9.559 -7.227 2.131 1.00 82.38 68 GLY A CA 1
ATOM 542 C C . GLY A 1 68 ? 9.842 -6.742 3.562 1.00 82.38 68 GLY A C 1
ATOM 543 O O . GLY A 1 68 ? 8.892 -6.492 4.298 1.00 82.38 68 GLY A O 1
ATOM 544 N N . ILE A 1 69 ? 11.100 -6.497 3.951 1.00 86.06 69 ILE A N 1
ATOM 545 C CA . ILE A 1 69 ? 11.458 -6.204 5.361 1.00 86.06 69 ILE A CA 1
ATOM 546 C C . ILE A 1 69 ? 10.749 -4.973 5.962 1.00 86.06 69 ILE A C 1
ATOM 548 O O . ILE A 1 69 ? 10.370 -4.964 7.134 1.00 86.06 69 ILE A O 1
ATOM 552 N N . ARG A 1 70 ? 10.526 -3.919 5.161 1.00 88.81 70 ARG A N 1
ATOM 553 C CA . ARG A 1 70 ? 9.779 -2.726 5.604 1.00 88.81 70 ARG A CA 1
ATOM 554 C C . ARG A 1 70 ? 8.298 -3.048 5.818 1.00 88.81 70 ARG A C 1
ATOM 556 O O . ARG A 1 70 ? 7.709 -2.561 6.777 1.00 88.81 70 ARG A O 1
ATOM 563 N N . CYS A 1 71 ? 7.718 -3.903 4.975 1.00 89.25 71 CYS A N 1
ATOM 564 C CA . CYS A 1 71 ? 6.326 -4.331 5.100 1.00 89.25 71 CYS A CA 1
ATOM 565 C C . CYS A 1 71 ? 6.075 -5.194 6.328 1.00 89.25 71 CYS A C 1
ATOM 567 O O . CYS A 1 71 ? 5.012 -5.069 6.926 1.00 89.25 71 CYS A O 1
ATOM 569 N N . GLU A 1 72 ? 7.021 -6.048 6.714 1.00 88.12 72 GLU A N 1
ATOM 570 C CA . GLU A 1 72 ? 6.889 -6.866 7.925 1.00 88.12 72 GLU A CA 1
ATOM 571 C C . GLU A 1 72 ? 6.758 -5.976 9.165 1.00 88.12 72 GLU A C 1
ATOM 573 O O . GLU A 1 72 ? 5.821 -6.125 9.950 1.00 88.12 72 GLU A O 1
ATOM 578 N N . ARG A 1 73 ? 7.634 -4.970 9.283 1.00 90.69 73 ARG A N 1
ATOM 579 C CA . ARG A 1 73 ? 7.584 -3.977 10.367 1.00 90.69 73 ARG A CA 1
ATOM 580 C C . ARG A 1 73 ? 6.315 -3.129 10.318 1.00 90.69 73 ARG A C 1
ATOM 582 O O . ARG A 1 73 ? 5.691 -2.920 11.352 1.00 90.69 73 ARG A O 1
ATOM 589 N N . ALA A 1 74 ? 5.922 -2.669 9.130 1.00 92.12 74 ALA A N 1
ATOM 590 C CA . ALA A 1 74 ? 4.707 -1.882 8.929 1.00 92.12 74 ALA A CA 1
ATOM 591 C C . ALA A 1 74 ? 3.435 -2.664 9.305 1.00 92.12 74 ALA A C 1
ATOM 593 O O . ALA A 1 74 ? 2.571 -2.139 9.999 1.00 92.12 74 ALA A O 1
ATOM 594 N N . THR A 1 75 ? 3.358 -3.939 8.908 1.00 92.69 75 THR A N 1
ATOM 595 C CA . THR A 1 75 ? 2.254 -4.851 9.248 1.00 92.69 75 THR A CA 1
ATOM 596 C C . THR A 1 75 ? 2.165 -5.062 10.752 1.00 92.69 75 THR A C 1
ATOM 598 O O . THR A 1 75 ? 1.081 -4.949 11.321 1.00 92.69 75 THR A O 1
ATOM 601 N N . ALA A 1 76 ? 3.299 -5.337 11.404 1.00 93.00 76 ALA A N 1
ATOM 602 C CA . ALA A 1 76 ? 3.345 -5.530 12.848 1.00 93.00 76 ALA A CA 1
ATOM 603 C C . ALA A 1 76 ? 2.912 -4.265 13.603 1.00 93.00 76 ALA A C 1
ATOM 605 O O . ALA A 1 76 ? 2.111 -4.362 14.528 1.00 93.00 76 ALA A O 1
ATOM 606 N N . LEU A 1 77 ? 3.387 -3.091 13.176 1.00 93.81 77 LEU A N 1
ATOM 607 C CA . LEU A 1 77 ? 3.014 -1.808 13.767 1.00 93.81 77 LEU A CA 1
ATOM 608 C C . LEU A 1 77 ? 1.513 -1.535 13.634 1.00 93.81 77 LEU A C 1
ATOM 610 O O . LEU A 1 77 ? 0.865 -1.251 14.635 1.00 93.81 77 LEU A O 1
ATOM 614 N N . LEU A 1 78 ? 0.952 -1.659 12.427 1.00 94.12 78 LEU A N 1
ATOM 615 C CA . LEU A 1 78 ? -0.475 -1.421 12.216 1.00 94.12 78 LEU A CA 1
ATOM 616 C C . LEU A 1 78 ? -1.319 -2.401 13.042 1.00 94.12 78 LEU A C 1
ATOM 618 O O . LEU A 1 78 ? -2.221 -1.969 13.746 1.00 94.12 78 LEU A O 1
ATOM 622 N N . SER A 1 79 ? -0.950 -3.686 13.069 1.00 94.56 79 SER A N 1
ATOM 623 C CA . SER A 1 79 ? -1.640 -4.698 13.888 1.00 94.56 79 SER A CA 1
ATOM 624 C C . SER A 1 79 ? -1.579 -4.389 15.390 1.00 94.56 79 SER A C 1
ATOM 626 O O . SER A 1 79 ? -2.493 -4.729 16.133 1.00 94.56 79 SER A O 1
ATOM 628 N N . GLN A 1 80 ? -0.481 -3.796 15.871 1.00 94.31 80 GLN A N 1
ATOM 629 C CA . GLN A 1 80 ? -0.362 -3.360 17.265 1.00 94.31 80 GLN A CA 1
ATOM 630 C C . GLN A 1 80 ? -1.274 -2.168 17.552 1.00 94.31 80 GLN A C 1
ATOM 632 O O . GLN A 1 80 ? -1.928 -2.159 18.590 1.00 94.31 80 GLN A O 1
ATOM 637 N N . MET A 1 81 ? -1.346 -1.202 16.634 1.00 93.00 81 MET A N 1
ATOM 638 C CA . MET A 1 81 ? -2.230 -0.043 16.766 1.00 93.00 81 MET A CA 1
ATOM 639 C C . MET A 1 81 ? -3.707 -0.457 16.741 1.00 93.00 81 MET A C 1
ATOM 641 O O . MET A 1 81 ? -4.453 -0.016 17.604 1.00 93.00 81 MET A O 1
ATOM 645 N N . GLU A 1 82 ? -4.115 -1.381 15.861 1.00 93.56 82 GLU A N 1
ATOM 646 C CA . GLU A 1 82 ? -5.490 -1.917 15.857 1.00 93.56 82 GLU A CA 1
ATOM 647 C C . GLU A 1 82 ? -5.875 -2.592 17.178 1.00 93.56 82 GLU A C 1
ATOM 649 O O . GLU A 1 82 ? -7.028 -2.570 17.587 1.00 93.56 82 GLU A O 1
ATOM 654 N N . ARG A 1 83 ? -4.920 -3.213 17.877 1.00 91.81 83 ARG A N 1
ATOM 655 C CA . ARG A 1 83 ? -5.188 -3.829 19.188 1.00 91.81 83 ARG A CA 1
ATOM 656 C C . ARG A 1 83 ? -5.280 -2.811 20.319 1.00 91.81 83 ARG A C 1
ATOM 658 O O . ARG A 1 83 ? -5.824 -3.137 21.368 1.00 91.81 83 ARG A O 1
ATOM 665 N N . ALA A 1 84 ? -4.673 -1.642 20.143 1.00 91.38 84 ALA A N 1
ATOM 666 C CA . ALA A 1 84 ? -4.612 -0.594 21.152 1.00 91.38 84 ALA A CA 1
ATOM 667 C C . ALA A 1 84 ? -5.719 0.457 20.980 1.00 91.38 84 ALA A C 1
ATOM 669 O O . ALA A 1 84 ? -6.047 1.146 21.943 1.00 91.38 84 ALA A O 1
ATOM 670 N N . GLU A 1 85 ? -6.273 0.595 19.773 1.00 90.19 85 GLU A N 1
ATOM 671 C CA . GLU A 1 85 ? -7.180 1.678 19.403 1.00 90.19 85 GLU A CA 1
ATOM 672 C C . GLU A 1 85 ? -8.443 1.151 18.699 1.00 90.19 85 GLU A C 1
ATOM 674 O O . GLU A 1 85 ? -8.398 0.695 17.555 1.00 90.19 85 GLU A O 1
ATOM 679 N N . ASP A 1 86 ? -9.605 1.300 19.338 1.00 84.69 86 ASP A N 1
ATOM 680 C CA . ASP A 1 86 ? -10.903 0.901 18.759 1.00 84.69 86 ASP A CA 1
ATOM 681 C C . ASP A 1 86 ? -11.283 1.718 17.511 1.00 84.69 86 ASP A C 1
ATOM 683 O O . ASP A 1 86 ? -12.098 1.300 16.685 1.00 84.69 86 ASP A O 1
ATOM 687 N N . GLU A 1 87 ? -10.704 2.907 17.351 1.00 81.44 87 GLU A N 1
ATOM 688 C CA . GLU A 1 87 ? -10.986 3.784 16.216 1.00 81.44 87 GLU A CA 1
ATOM 689 C C . GLU A 1 87 ? -10.268 3.344 14.935 1.00 81.44 87 GLU A C 1
ATOM 691 O O . GLU A 1 87 ? -10.746 3.646 13.837 1.00 81.44 87 GLU A O 1
ATOM 696 N N . LEU A 1 88 ? -9.168 2.594 15.068 1.00 87.44 88 LEU A N 1
ATOM 697 C CA . LEU A 1 88 ? -8.369 2.076 13.965 1.00 87.44 88 LEU A CA 1
ATOM 698 C C . LEU A 1 88 ? -8.624 0.576 13.810 1.00 87.44 88 LEU A C 1
ATOM 700 O O . LEU A 1 88 ? -7.857 -0.246 14.286 1.00 87.44 88 LEU A O 1
ATOM 704 N N . GLN A 1 89 ? -9.716 0.225 13.135 1.00 92.81 89 GLN A N 1
ATOM 705 C CA . GLN A 1 89 ? -10.065 -1.168 12.836 1.00 92.81 89 GLN A CA 1
ATOM 706 C C . GLN A 1 89 ? -10.140 -1.364 11.327 1.00 92.81 89 GLN A C 1
ATOM 708 O O . GLN A 1 89 ? -11.018 -0.800 10.670 1.00 92.81 89 GLN A O 1
ATOM 713 N N . THR A 1 90 ? -9.229 -2.152 10.765 1.00 94.81 90 THR A N 1
ATOM 714 C CA . THR A 1 90 ? -9.245 -2.563 9.358 1.00 94.81 90 THR A CA 1
ATOM 715 C C . THR A 1 90 ? -10.000 -3.891 9.211 1.00 94.81 90 THR A C 1
ATOM 717 O O . THR A 1 90 ? -10.246 -4.613 10.173 1.00 94.81 90 THR A O 1
ATOM 720 N N . GLN A 1 91 ? -10.384 -4.251 7.987 1.00 95.00 91 GLN A N 1
ATOM 721 C CA . GLN A 1 91 ? -10.934 -5.583 7.687 1.00 95.00 91 GLN A CA 1
ATOM 722 C C . GLN A 1 91 ? -9.845 -6.662 7.568 1.00 95.00 91 GLN A C 1
ATOM 724 O O . GLN A 1 91 ? -10.155 -7.838 7.373 1.00 95.00 91 GLN A O 1
ATOM 729 N N . GLY A 1 92 ? -8.573 -6.267 7.614 1.00 94.81 92 GLY A N 1
ATOM 730 C CA . GLY A 1 92 ? -7.438 -7.163 7.483 1.00 94.81 92 GLY A CA 1
ATOM 731 C C . GLY A 1 92 ? -6.224 -6.462 6.891 1.00 94.81 92 GLY A C 1
ATOM 732 O O . GLY A 1 92 ? -6.341 -5.633 5.984 1.00 94.81 92 GLY A O 1
ATOM 733 N N . ILE A 1 93 ? -5.050 -6.857 7.379 1.00 95.44 93 ILE A N 1
ATOM 734 C CA . ILE A 1 93 ? -3.757 -6.318 6.968 1.00 95.44 93 ILE A CA 1
ATOM 735 C C . ILE A 1 93 ? -3.003 -7.369 6.152 1.00 95.44 93 ILE A C 1
ATOM 737 O O . ILE A 1 93 ? -2.790 -8.500 6.588 1.00 95.44 93 ILE A O 1
ATOM 741 N N . TYR A 1 94 ? -2.560 -6.972 4.966 1.00 94.69 94 TYR A N 1
ATOM 742 C CA . TYR A 1 94 ? -1.886 -7.812 3.988 1.00 94.69 94 TYR A CA 1
ATOM 743 C C . TYR A 1 94 ? -0.638 -7.103 3.472 1.00 94.69 94 TYR A C 1
ATOM 745 O O . TYR A 1 94 ? -0.570 -5.874 3.429 1.00 94.69 94 TYR A O 1
ATOM 753 N N . HIS A 1 95 ? 0.351 -7.868 3.014 1.00 93.81 95 HIS A N 1
ATOM 754 C CA . HIS A 1 95 ? 1.490 -7.297 2.307 1.00 93.81 95 HIS A CA 1
ATOM 755 C C . HIS A 1 95 ? 1.966 -8.171 1.148 1.00 93.81 95 HIS A C 1
ATOM 757 O O . HIS A 1 95 ? 1.751 -9.384 1.120 1.00 93.81 95 HIS A O 1
ATOM 763 N N . VAL A 1 96 ? 2.661 -7.554 0.191 1.00 91.69 96 VAL A N 1
ATOM 764 C CA . VAL A 1 96 ? 3.301 -8.271 -0.919 1.00 91.69 96 VAL A CA 1
ATOM 765 C C . VAL A 1 96 ? 4.511 -9.043 -0.394 1.00 91.69 96 VAL A C 1
ATOM 767 O O . VAL A 1 96 ? 5.563 -8.470 -0.097 1.00 91.69 96 VAL A O 1
ATOM 770 N N . ARG A 1 97 ? 4.367 -10.365 -0.267 1.00 87.94 97 ARG A N 1
ATOM 771 C CA . ARG A 1 97 ? 5.439 -11.251 0.204 1.00 87.94 97 ARG A CA 1
ATOM 772 C C . ARG A 1 97 ? 6.633 -11.204 -0.751 1.00 87.94 97 ARG A C 1
ATOM 774 O O . ARG A 1 97 ? 6.487 -11.479 -1.937 1.00 87.94 97 ARG A O 1
ATOM 781 N N . GLY A 1 98 ? 7.822 -10.919 -0.221 1.00 87.56 98 GLY A N 1
ATOM 782 C CA . GLY A 1 98 ? 9.043 -10.754 -1.022 1.00 87.56 98 GLY A CA 1
ATOM 783 C C . GLY A 1 98 ? 9.121 -9.428 -1.790 1.00 87.56 98 GLY A C 1
ATOM 784 O O . GLY A 1 98 ? 10.055 -9.239 -2.561 1.00 87.56 98 GLY A O 1
ATOM 785 N N . GLY A 1 99 ? 8.169 -8.515 -1.570 1.00 90.88 99 GLY A N 1
ATOM 786 C CA . GLY A 1 99 ? 8.177 -7.177 -2.146 1.00 90.88 99 GLY A CA 1
ATOM 787 C C . GLY A 1 99 ? 7.994 -7.124 -3.664 1.00 90.88 99 GLY A C 1
ATOM 788 O O . GLY A 1 99 ? 7.611 -8.097 -4.319 1.00 90.88 99 GLY A O 1
ATOM 789 N N . ILE A 1 100 ? 8.257 -5.942 -4.218 1.00 92.12 100 ILE A N 1
ATOM 790 C CA . ILE A 1 100 ? 8.114 -5.657 -5.648 1.00 92.12 100 ILE A CA 1
ATOM 791 C C . ILE A 1 100 ? 9.120 -6.432 -6.500 1.00 92.12 100 ILE A C 1
ATOM 793 O O . ILE A 1 100 ? 8.779 -6.824 -7.614 1.00 92.12 100 ILE A O 1
ATOM 797 N N . ASP A 1 101 ? 10.311 -6.734 -5.977 1.00 90.25 101 ASP A N 1
ATOM 798 C CA . ASP A 1 101 ? 11.285 -7.568 -6.693 1.00 90.25 101 ASP A CA 1
ATOM 799 C C . ASP A 1 101 ? 10.693 -8.942 -7.053 1.00 90.25 101 ASP A C 1
ATOM 801 O O . ASP A 1 101 ? 10.697 -9.357 -8.214 1.00 90.25 101 ASP A O 1
ATOM 805 N N . ARG A 1 102 ? 10.079 -9.621 -6.076 1.00 90.69 102 ARG A N 1
ATOM 806 C CA . ARG A 1 102 ? 9.396 -10.895 -6.329 1.00 90.69 102 ARG A CA 1
ATOM 807 C C . ARG A 1 102 ? 8.157 -10.723 -7.208 1.00 90.69 102 ARG A C 1
ATOM 809 O O . ARG A 1 102 ? 7.878 -11.595 -8.034 1.00 90.69 102 ARG A O 1
ATOM 816 N N . TYR A 1 103 ? 7.412 -9.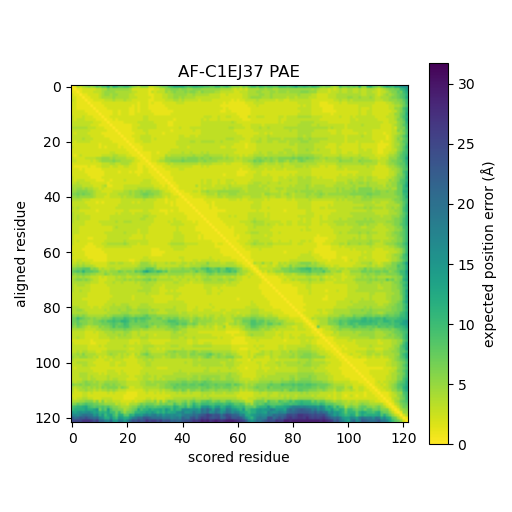631 -7.034 1.00 91.81 103 TYR A N 1
ATOM 817 C CA . TYR A 1 103 ? 6.233 -9.338 -7.849 1.00 91.81 103 TYR A CA 1
ATOM 818 C C . TYR A 1 103 ? 6.588 -9.260 -9.339 1.00 91.81 103 TYR A C 1
ATOM 820 O O . TYR A 1 103 ? 5.986 -9.969 -10.137 1.00 91.81 103 TYR A O 1
ATOM 828 N N . LEU A 1 104 ? 7.615 -8.492 -9.708 1.00 91.38 104 LEU A N 1
ATOM 829 C CA . LEU A 1 104 ? 8.040 -8.336 -11.103 1.00 91.38 104 LEU A CA 1
ATOM 830 C C . LEU A 1 104 ? 8.637 -9.617 -11.696 1.00 91.38 104 LEU A C 1
ATOM 832 O O . LEU A 1 104 ? 8.451 -9.887 -12.876 1.00 91.38 104 LEU A O 1
ATOM 836 N N . LYS A 1 105 ? 9.280 -10.461 -10.877 1.00 91.12 105 LYS A N 1
ATOM 837 C CA . LYS A 1 105 ? 9.689 -11.814 -11.301 1.00 91.12 105 LYS A CA 1
ATOM 838 C C . LYS A 1 105 ? 8.495 -12.726 -11.595 1.00 91.12 105 LYS A C 1
ATOM 840 O O . LYS A 1 105 ? 8.591 -13.605 -12.441 1.00 91.12 105 LYS A O 1
ATOM 845 N N . THR A 1 106 ? 7.385 -12.533 -10.883 1.00 92.50 106 THR A N 1
ATOM 846 C CA . THR A 1 106 ? 6.155 -13.325 -11.055 1.00 92.50 106 THR A CA 1
ATOM 847 C C . THR A 1 106 ? 5.312 -12.807 -12.224 1.00 92.50 106 THR A C 1
ATOM 849 O O . THR A 1 106 ? 4.690 -13.596 -12.930 1.00 92.50 106 THR A O 1
ATOM 852 N N . PHE A 1 107 ? 5.311 -11.491 -12.444 1.00 90.88 107 PHE A N 1
ATOM 853 C CA . PHE A 1 107 ? 4.587 -10.804 -13.512 1.00 90.88 107 PHE A CA 1
ATOM 854 C C . PHE A 1 107 ? 5.589 -10.090 -14.433 1.00 90.88 107 PHE A C 1
ATOM 856 O O . PHE A 1 107 ? 5.791 -8.883 -14.285 1.00 90.88 107 PHE A O 1
ATOM 863 N N . PRO A 1 108 ? 6.222 -10.808 -15.381 1.00 87.56 108 PRO A N 1
ATOM 864 C CA . PRO A 1 108 ? 7.280 -10.248 -16.226 1.00 87.56 108 PRO A CA 1
ATOM 865 C C . PRO A 1 108 ? 6.788 -9.113 -17.135 1.00 87.56 108 PRO A C 1
ATOM 867 O O . PRO A 1 108 ? 7.556 -8.220 -17.475 1.00 87.56 108 PRO A O 1
ATOM 870 N N . GLU A 1 109 ? 5.496 -9.093 -17.469 1.00 89.25 109 GLU A N 1
ATOM 871 C CA . GLU A 1 109 ? 4.855 -7.995 -18.210 1.00 89.25 109 GLU A CA 1
ATOM 872 C C . GLU A 1 109 ? 4.528 -6.773 -17.323 1.00 89.25 109 GLU A C 1
ATOM 874 O O . GLU A 1 109 ? 3.901 -5.815 -17.768 1.00 89.25 109 GLU A O 1
ATOM 879 N N . GLY A 1 110 ? 4.917 -6.796 -16.044 1.00 85.38 110 GLY A N 1
ATOM 880 C CA . GLY A 1 110 ? 4.735 -5.708 -15.082 1.00 85.38 110 GLY A CA 1
ATOM 881 C C . GLY A 1 110 ? 3.388 -5.716 -14.356 1.00 85.38 110 GLY A C 1
ATOM 882 O O . GLY A 1 110 ? 3.307 -5.232 -13.231 1.00 85.38 110 GLY A O 1
ATOM 883 N N . GLY A 1 111 ? 2.332 -6.302 -14.925 1.00 92.06 111 GLY A N 1
ATOM 884 C CA . GLY A 1 111 ? 1.020 -6.388 -14.271 1.00 92.06 111 GLY A CA 1
ATOM 885 C C . GLY A 1 111 ? 0.468 -5.009 -13.878 1.00 92.06 111 GLY A C 1
ATOM 886 O O . GLY A 1 111 ? 0.255 -4.150 -14.731 1.00 92.06 111 GLY A O 1
ATOM 887 N N . TYR A 1 112 ? 0.242 -4.795 -12.578 1.00 93.44 112 TYR A N 1
ATOM 888 C CA . TYR A 1 112 ? -0.213 -3.511 -12.020 1.00 93.44 112 TYR A CA 1
ATOM 889 C C . TYR A 1 112 ? 0.935 -2.548 -11.688 1.00 93.44 112 TYR A C 1
ATOM 891 O O . TYR A 1 112 ? 0.690 -1.439 -11.221 1.00 93.44 112 TYR A O 1
ATOM 899 N N . TRP A 1 113 ? 2.188 -2.946 -11.893 1.00 94.00 113 TRP A N 1
ATOM 900 C CA . TRP A 1 113 ? 3.334 -2.065 -11.717 1.00 94.00 113 TRP A CA 1
ATOM 901 C C . TRP A 1 113 ? 3.463 -1.093 -12.890 1.00 94.00 113 TRP A C 1
ATOM 903 O O . TRP A 1 113 ? 3.413 -1.496 -14.055 1.00 94.00 113 TRP A O 1
ATOM 913 N N . LYS A 1 114 ? 3.6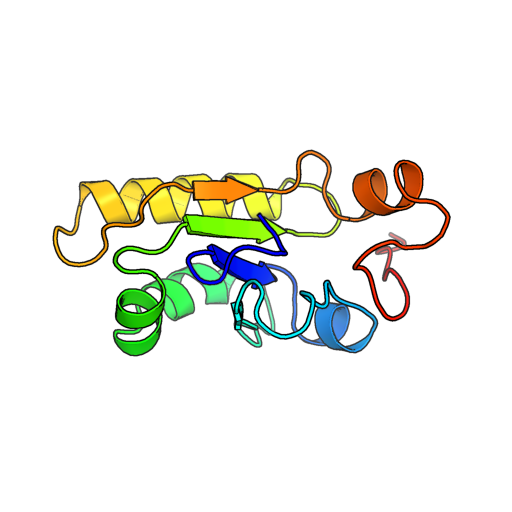80 0.189 -12.591 1.00 93.06 114 LYS A N 1
ATOM 914 C CA . LYS A 1 114 ? 3.950 1.237 -13.579 1.00 93.06 114 LYS A CA 1
ATOM 915 C C . LYS A 1 114 ? 5.237 1.964 -13.230 1.00 93.06 114 LYS A C 1
ATOM 917 O O . LYS A 1 114 ? 5.482 2.275 -12.070 1.00 93.06 114 LYS A O 1
ATOM 922 N N . GLY A 1 115 ? 6.054 2.239 -14.244 1.00 88.50 115 GLY A N 1
ATOM 923 C CA . GLY A 1 115 ? 7.387 2.819 -14.081 1.00 88.50 115 GLY A CA 1
ATOM 924 C C . GLY A 1 115 ? 8.482 1.761 -13.929 1.00 88.50 115 GLY A C 1
ATOM 925 O O . GLY A 1 115 ? 8.317 0.609 -14.331 1.00 88.50 115 GLY A O 1
ATOM 926 N N . ARG A 1 116 ? 9.631 2.157 -13.377 1.00 82.88 116 ARG A N 1
ATOM 927 C CA . ARG A 1 116 ? 10.795 1.274 -13.184 1.00 82.88 116 ARG A CA 1
ATOM 928 C C . ARG A 1 116 ? 10.893 0.829 -11.728 1.00 82.88 116 ARG A C 1
ATOM 930 O O . ARG A 1 116 ? 10.393 1.503 -10.835 1.00 82.88 116 ARG A O 1
ATOM 937 N N . ASN A 1 117 ? 11.533 -0.309 -11.479 1.00 74.19 117 ASN A N 1
ATOM 938 C CA . ASN A 1 117 ? 11.867 -0.708 -10.116 1.00 74.19 117 ASN A CA 1
ATOM 939 C C . ASN A 1 117 ? 13.219 -0.103 -9.739 1.00 74.19 117 ASN A C 1
ATOM 941 O O . ASN A 1 117 ? 14.221 -0.407 -10.383 1.00 74.19 117 ASN A O 1
ATOM 945 N N . TYR A 1 118 ? 13.241 0.756 -8.722 1.00 68.12 118 TYR A N 1
ATOM 946 C CA . TYR A 1 118 ? 14.497 1.216 -8.144 1.00 68.12 118 TYR A CA 1
ATOM 947 C C . TYR A 1 118 ? 15.054 0.107 -7.249 1.00 68.12 118 TYR A C 1
ATOM 949 O O . TYR A 1 118 ? 14.507 -0.177 -6.182 1.00 68.12 118 TYR A O 1
ATOM 957 N N . LEU A 1 119 ? 16.124 -0.536 -7.704 1.00 62.91 119 LEU A N 1
ATOM 958 C CA . LEU A 1 119 ? 16.936 -1.411 -6.873 1.00 62.91 119 LEU A CA 1
ATOM 959 C C . LEU A 1 119 ? 18.007 -0.534 -6.222 1.00 62.91 119 LEU A C 1
ATOM 961 O O . LEU A 1 119 ? 18.692 0.223 -6.903 1.00 62.91 119 LEU A O 1
ATOM 965 N N . PHE A 1 120 ? 18.100 -0.587 -4.894 1.00 56.16 120 PHE A N 1
ATOM 966 C CA . PHE A 1 120 ? 19.277 -0.068 -4.208 1.00 56.16 120 PHE A CA 1
ATOM 967 C C . PHE A 1 120 ? 20.451 -0.957 -4.615 1.00 56.16 120 PHE A C 1
ATOM 969 O O . PHE A 1 120 ? 20.553 -2.081 -4.124 1.00 56.16 120 PHE A O 1
ATOM 976 N N . ASP A 1 121 ? 21.302 -0.465 -5.507 1.00 45.34 121 ASP A N 1
ATOM 977 C CA . ASP A 1 121 ? 22.651 -0.995 -5.644 1.00 45.34 121 ASP A CA 1
ATOM 978 C C . ASP A 1 121 ? 23.445 -0.479 -4.432 1.00 45.34 121 ASP A C 1
ATOM 980 O O . ASP A 1 121 ? 23.568 0.733 -4.230 1.00 45.34 121 ASP A O 1
ATOM 984 N N . LEU A 1 122 ? 23.862 -1.406 -3.565 1.00 36.44 122 LEU A N 1
ATOM 985 C CA . LEU A 1 122 ? 24.857 -1.166 -2.516 1.00 36.44 122 LEU A CA 1
ATOM 986 C C . LEU A 1 122 ? 26.260 -1.295 -3.107 1.00 36.44 122 LEU A C 1
ATOM 988 O O . LEU A 1 122 ? 26.468 -2.252 -3.887 1.00 36.44 122 LEU A O 1
#

pLDDT: mean 90.73, std 8.8, range [36.44, 97.25]

Nearest PDB structures (foldseek):
  3i2v-assembly1_A  TM=7.039E-01  e=6.806E-03  Homo sapiens
  1gxs-assembly1_C  TM=3.797E-01  e=4.442E-01  Sorghum bicolor
  6wxr-assembly1_A  TM=3.585E-01  e=3.831E+00  Mus musculus
  2v1u-assembly1_A  TM=3.277E-01  e=3.362E+00  Aeropyrum pernix

Secondary structure (DSSP, 8-state):
-TT-TTEEEEE-S-HHHHHHEEE-PPTTSPEEE----SSGGGHHHHHHSHHHHHHHTTSEEEEE-SSSHHHHHHHHHHHHHHHH-TT---SEEEE-TTHHHHHHHH-TT-TTEEE-------